Protein AF-A0A356J9L1-F1 (afdb_monomer_lite)

Structure (mmCIF, N/CA/C/O backbone):
data_AF-A0A356J9L1-F1
#
_entry.id   AF-A0A356J9L1-F1
#
loop_
_atom_site.group_PDB
_atom_site.id
_atom_site.type_symbol
_atom_site.label_atom_id
_atom_site.label_alt_id
_atom_site.label_comp_id
_atom_site.label_asym_id
_atom_site.label_entity_id
_atom_site.label_seq_id
_atom_site.pdbx_PDB_ins_code
_atom_site.Cartn_x
_atom_site.Cartn_y
_atom_site.Cartn_z
_atom_site.occupancy
_atom_site.B_iso_or_equiv
_atom_site.auth_seq_id
_atom_site.auth_comp_id
_atom_site.auth_asym_id
_atom_site.auth_atom_id
_atom_site.pdbx_PDB_model_num
ATOM 1 N N . MET A 1 1 ? 26.373 3.812 -47.305 1.00 61.00 1 MET A N 1
ATOM 2 C CA . MET A 1 1 ? 25.514 2.686 -46.866 1.00 61.00 1 MET A CA 1
ATOM 3 C C . MET A 1 1 ? 25.834 2.163 -45.455 1.00 61.00 1 MET A C 1
ATOM 5 O O . MET A 1 1 ? 24.899 1.842 -44.742 1.00 61.00 1 MET A O 1
ATOM 9 N N . LYS A 1 2 ? 27.098 2.136 -44.987 1.00 63.97 2 LYS A N 1
ATOM 10 C CA . LYS A 1 2 ? 27.472 1.578 -43.661 1.00 63.97 2 LYS A CA 1
ATOM 11 C C . LYS A 1 2 ? 26.872 2.293 -42.429 1.00 63.97 2 LYS A C 1
ATOM 13 O O . LYS A 1 2 ? 26.604 1.647 -41.426 1.00 63.97 2 LYS A O 1
ATOM 18 N N . LYS A 1 3 ? 26.633 3.611 -42.501 1.00 71.69 3 LYS A N 1
ATOM 19 C CA . LYS A 1 3 ? 26.107 4.406 -41.371 1.00 71.69 3 LYS A CA 1
ATOM 20 C C . LYS A 1 3 ? 24.646 4.073 -41.028 1.00 71.69 3 LYS A C 1
ATOM 22 O O . LYS A 1 3 ? 24.289 4.077 -39.859 1.00 71.69 3 LYS A O 1
ATOM 27 N N . ASN A 1 4 ? 23.833 3.711 -42.020 1.00 78.69 4 ASN A N 1
ATOM 28 C CA . ASN A 1 4 ? 22.415 3.399 -41.813 1.00 78.69 4 ASN A CA 1
ATOM 29 C C . ASN A 1 4 ? 22.232 2.079 -41.054 1.00 78.69 4 ASN A C 1
ATOM 31 O O . ASN A 1 4 ? 21.350 1.977 -40.211 1.00 78.69 4 ASN A O 1
ATOM 35 N N . ALA A 1 5 ? 23.105 1.098 -41.310 1.00 85.56 5 ALA A N 1
ATOM 36 C CA . ALA A 1 5 ? 23.110 -0.165 -40.578 1.00 85.56 5 ALA A CA 1
ATOM 37 C C . ALA A 1 5 ? 23.497 0.042 -39.106 1.00 85.56 5 ALA A C 1
ATOM 39 O O . ALA A 1 5 ? 22.834 -0.491 -38.229 1.00 85.56 5 ALA A O 1
ATOM 40 N N . LEU A 1 6 ? 24.508 0.876 -38.831 1.00 88.12 6 LEU A N 1
ATOM 41 C CA . LEU A 1 6 ? 24.915 1.204 -37.460 1.00 88.12 6 LEU A CA 1
ATOM 42 C C . LEU A 1 6 ? 23.767 1.846 -36.663 1.00 88.12 6 LEU A C 1
ATOM 44 O O . LEU A 1 6 ? 23.494 1.440 -35.538 1.00 88.12 6 LEU A O 1
ATOM 48 N N . VAL A 1 7 ? 23.081 2.826 -37.258 1.00 91.31 7 VAL A N 1
ATOM 49 C CA . VAL A 1 7 ? 21.952 3.516 -36.614 1.00 91.31 7 VAL A CA 1
ATOM 50 C C . VAL A 1 7 ? 20.807 2.545 -36.336 1.00 91.31 7 VAL A C 1
ATOM 52 O O . VAL A 1 7 ? 20.274 2.539 -35.230 1.00 91.31 7 VAL A O 1
ATOM 55 N N . LEU A 1 8 ? 20.472 1.681 -37.298 1.00 91.12 8 LEU A N 1
ATOM 56 C CA . LEU A 1 8 ? 19.433 0.671 -37.116 1.00 91.12 8 LEU A CA 1
ATOM 57 C C . LEU A 1 8 ? 19.773 -0.288 -35.967 1.00 91.12 8 LEU A C 1
ATOM 59 O O . LEU A 1 8 ? 18.920 -0.558 -35.126 1.00 91.12 8 LEU A O 1
ATOM 63 N N . THR A 1 9 ? 21.024 -0.743 -35.882 1.00 91.69 9 THR A N 1
ATOM 64 C CA . THR A 1 9 ? 21.479 -1.617 -34.794 1.00 91.69 9 THR A CA 1
ATOM 65 C C . THR A 1 9 ? 21.339 -0.945 -33.429 1.00 91.69 9 THR A C 1
ATOM 67 O O . THR A 1 9 ? 20.849 -1.570 -32.492 1.00 91.69 9 THR A O 1
ATOM 70 N N . ILE A 1 10 ? 21.710 0.333 -33.309 1.00 94.12 10 ILE A N 1
ATOM 71 C CA . ILE A 1 10 ? 21.576 1.086 -32.051 1.00 94.12 10 ILE A CA 1
ATOM 72 C C . ILE A 1 10 ? 20.102 1.200 -31.643 1.00 94.12 10 ILE A C 1
ATOM 74 O O . ILE A 1 10 ? 19.767 0.958 -30.486 1.00 94.12 10 ILE A O 1
ATOM 78 N N . VAL A 1 11 ? 19.214 1.511 -32.591 1.00 95.31 11 VAL A N 1
ATOM 79 C CA . VAL A 1 11 ? 17.770 1.612 -32.329 1.00 95.31 11 VAL A CA 1
ATOM 80 C C . VAL A 1 11 ? 17.200 0.276 -31.850 1.00 95.31 11 VAL A C 1
ATOM 82 O O . VAL A 1 11 ? 16.464 0.242 -30.866 1.00 95.31 11 VAL A O 1
ATOM 85 N N . VAL A 1 12 ? 17.578 -0.834 -32.488 1.00 95.56 12 VAL A N 1
ATOM 86 C CA . VAL A 1 12 ? 17.126 -2.176 -32.088 1.00 95.56 12 VAL A CA 1
ATOM 87 C C . VAL A 1 12 ? 17.600 -2.527 -30.676 1.00 95.56 12 VAL A C 1
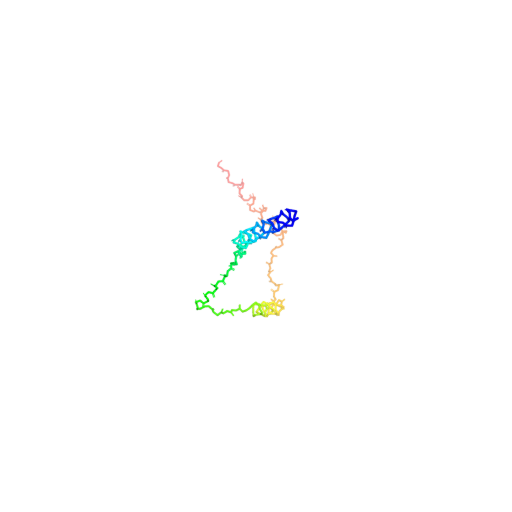ATOM 89 O O . VAL A 1 12 ? 16.818 -3.053 -29.885 1.00 95.56 12 VAL A O 1
ATOM 92 N N . ILE A 1 13 ? 18.847 -2.193 -30.330 1.00 96.06 13 ILE A N 1
ATOM 93 C CA . ILE A 1 13 ? 19.388 -2.425 -28.984 1.00 96.06 13 ILE A CA 1
ATOM 94 C C . ILE A 1 13 ? 18.604 -1.626 -27.938 1.00 96.06 13 ILE A C 1
ATOM 96 O O . ILE A 1 13 ? 18.225 -2.197 -26.920 1.00 96.06 13 ILE A O 1
ATOM 100 N N . LEU A 1 14 ? 18.319 -0.344 -28.192 1.00 95.75 14 LEU A N 1
ATOM 101 C CA . LEU A 1 14 ? 17.565 0.508 -27.262 1.00 95.75 14 LEU A CA 1
ATOM 102 C C . LEU A 1 14 ? 16.131 0.010 -27.035 1.00 95.75 14 LEU A C 1
ATOM 104 O O . LEU A 1 14 ? 15.631 0.059 -25.912 1.00 95.75 14 LEU A O 1
ATOM 108 N N . LEU A 1 15 ? 15.475 -0.495 -28.082 1.00 95.19 15 LEU A 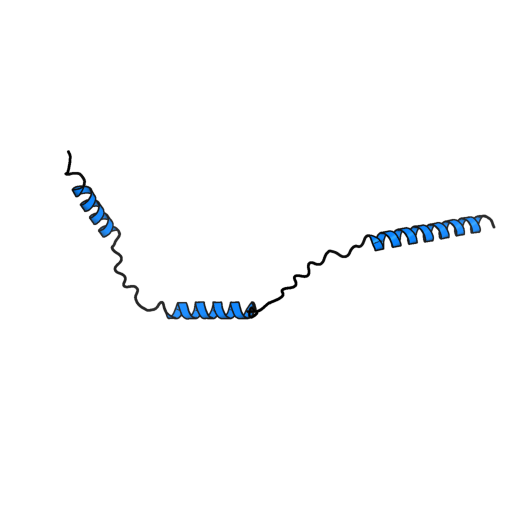N 1
ATOM 109 C CA . LEU A 1 15 ? 14.136 -1.076 -27.962 1.00 95.19 15 LEU A CA 1
ATOM 110 C C . LEU A 1 15 ? 14.152 -2.375 -27.149 1.00 95.19 15 LEU A C 1
ATOM 112 O O . LEU A 1 15 ? 13.289 -2.574 -26.295 1.00 95.19 15 LEU A O 1
ATOM 116 N N . LEU A 1 16 ? 15.142 -3.242 -27.379 1.00 95.56 16 LEU A N 1
ATOM 117 C CA . LEU A 1 16 ? 15.293 -4.491 -26.631 1.00 95.56 16 LEU A CA 1
ATOM 118 C C . LEU A 1 16 ? 15.596 -4.237 -25.153 1.00 95.56 16 LEU A C 1
ATOM 120 O O . LEU A 1 16 ? 14.945 -4.827 -24.291 1.00 95.56 16 LEU A O 1
ATOM 124 N N . THR A 1 17 ? 16.541 -3.347 -24.844 1.00 94.69 17 THR A N 1
ATOM 125 C CA . THR A 1 17 ? 16.870 -3.018 -23.450 1.00 94.69 17 THR A CA 1
ATOM 126 C C . THR A 1 17 ? 15.689 -2.354 -22.753 1.00 94.69 17 THR A C 1
ATOM 128 O O . THR A 1 17 ? 15.319 -2.789 -21.663 1.00 94.69 17 THR A O 1
ATOM 131 N N . GLY A 1 18 ? 15.031 -1.386 -23.399 1.00 93.81 18 GLY A N 1
ATOM 132 C CA . GLY A 1 18 ? 13.829 -0.744 -22.866 1.00 93.81 18 GLY A CA 1
ATOM 133 C C . GLY A 1 18 ? 12.701 -1.738 -22.567 1.00 93.81 18 GLY A C 1
ATOM 134 O O . GLY A 1 18 ? 12.089 -1.671 -21.502 1.00 93.81 18 GLY A O 1
ATOM 135 N N . PHE A 1 19 ? 12.466 -2.708 -23.455 1.00 93.25 19 PHE A N 1
ATOM 136 C CA . PHE A 1 19 ? 11.455 -3.747 -23.247 1.00 93.25 19 PHE A CA 1
ATOM 137 C C . PHE A 1 19 ? 11.784 -4.677 -22.069 1.00 93.25 19 PHE A C 1
ATOM 139 O O . PHE A 1 19 ? 10.897 -5.002 -21.277 1.00 93.25 19 PHE A O 1
ATOM 146 N N . LEU A 1 20 ? 13.049 -5.085 -21.924 1.00 90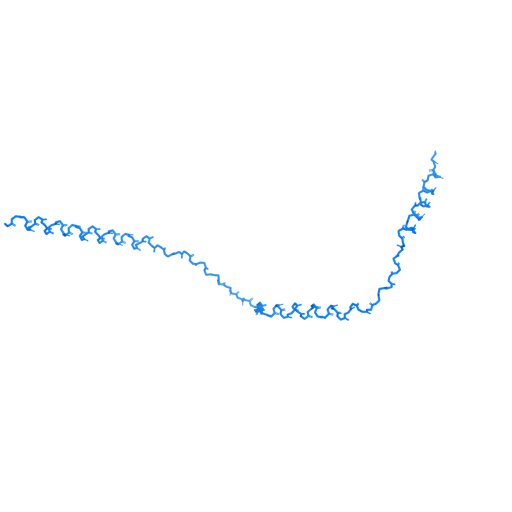.38 20 LEU A N 1
ATOM 147 C CA . LEU A 1 20 ? 13.494 -5.925 -20.806 1.00 90.38 20 LEU A CA 1
ATOM 148 C C . LEU A 1 20 ? 13.358 -5.196 -19.460 1.00 90.38 20 LEU A C 1
ATOM 150 O O . LEU A 1 20 ? 12.830 -5.768 -18.507 1.00 90.38 20 LEU A O 1
ATOM 154 N N . LEU A 1 21 ? 13.756 -3.922 -19.406 1.00 87.56 21 LEU A N 1
ATOM 155 C CA . LEU A 1 21 ? 13.597 -3.057 -18.231 1.00 87.56 21 LEU A CA 1
ATOM 156 C C . LEU A 1 21 ? 12.120 -2.862 -17.860 1.00 87.56 21 LEU A C 1
ATOM 158 O O . LEU A 1 21 ? 11.757 -2.995 -16.694 1.00 87.56 21 LEU A O 1
ATOM 162 N N . TYR A 1 22 ? 11.250 -2.615 -18.844 1.00 86.38 22 TYR A N 1
ATOM 163 C CA . TYR A 1 22 ? 9.806 -2.489 -18.622 1.00 86.38 22 TYR A CA 1
ATOM 164 C C . TYR A 1 22 ? 9.190 -3.773 -18.051 1.00 86.38 22 TYR A C 1
ATOM 166 O O . TYR A 1 22 ? 8.397 -3.720 -17.109 1.00 86.38 22 TYR A O 1
ATOM 174 N N . ARG A 1 23 ? 9.579 -4.940 -18.584 1.00 81.38 23 ARG A N 1
ATOM 175 C CA . ARG A 1 23 ? 9.136 -6.244 -18.068 1.00 81.38 23 ARG A CA 1
ATOM 176 C C . ARG A 1 23 ? 9.580 -6.460 -16.626 1.00 81.38 23 ARG A C 1
ATOM 178 O O . ARG A 1 23 ? 8.765 -6.890 -15.819 1.00 81.38 23 ARG A O 1
ATOM 185 N N . GLN A 1 24 ? 10.830 -6.138 -16.301 1.00 74.81 24 GLN A N 1
ATOM 186 C CA . GLN A 1 24 ? 11.350 -6.266 -14.940 1.00 74.81 24 GLN A CA 1
ATOM 187 C C . GLN A 1 24 ? 10.637 -5.315 -13.965 1.00 74.81 24 GLN A C 1
ATOM 189 O O . GLN A 1 24 ? 10.273 -5.724 -12.868 1.00 74.81 24 GLN A O 1
ATOM 194 N N . PHE A 1 25 ? 10.377 -4.072 -14.378 1.00 76.94 25 PHE A N 1
ATOM 195 C CA . PHE A 1 25 ? 9.651 -3.092 -13.569 1.00 76.94 25 PHE A CA 1
ATOM 196 C C . PHE A 1 25 ? 8.208 -3.530 -13.283 1.00 76.94 25 PHE A C 1
ATOM 198 O O . PHE A 1 25 ? 7.759 -3.450 -12.146 1.00 76.94 25 PHE A O 1
ATOM 205 N N . MET A 1 26 ? 7.500 -4.059 -14.286 1.00 70.44 26 MET A N 1
ATOM 206 C CA . MET A 1 26 ? 6.136 -4.570 -14.106 1.00 70.44 26 MET A CA 1
ATOM 207 C C . MET A 1 26 ? 6.053 -5.764 -13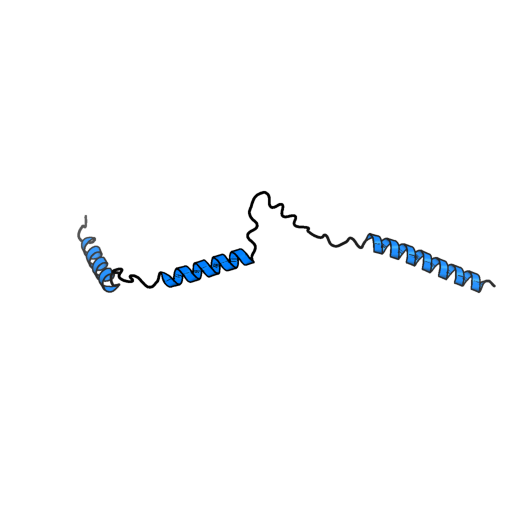.149 1.00 70.44 26 MET A C 1
ATOM 209 O O . MET A 1 26 ? 5.052 -5.902 -12.458 1.00 70.44 26 MET A O 1
ATOM 213 N N . VAL A 1 27 ? 7.088 -6.608 -13.087 1.00 66.06 27 VAL A N 1
ATOM 214 C CA . VAL A 1 27 ? 7.144 -7.743 -12.147 1.00 66.06 27 VAL A CA 1
ATOM 215 C C . VAL A 1 27 ? 7.372 -7.278 -10.705 1.00 66.06 27 VAL A C 1
ATOM 217 O O . VAL A 1 27 ? 6.885 -7.918 -9.783 1.00 66.06 27 VAL A O 1
ATOM 220 N N . ASN A 1 28 ? 8.061 -6.151 -10.510 1.00 63.62 28 ASN A N 1
ATOM 221 C CA . ASN A 1 28 ? 8.386 -5.617 -9.184 1.00 63.62 28 ASN A CA 1
ATOM 222 C C . ASN A 1 28 ? 7.320 -4.668 -8.613 1.00 63.62 28 ASN A C 1
ATOM 224 O O . ASN A 1 28 ? 7.443 -4.240 -7.468 1.00 63.62 28 ASN A O 1
ATOM 228 N N . ASN A 1 29 ? 6.284 -4.333 -9.386 1.00 61.12 29 ASN A N 1
ATOM 229 C CA . ASN A 1 29 ? 5.112 -3.622 -8.880 1.00 61.12 29 ASN A CA 1
ATOM 230 C C . ASN A 1 29 ? 4.159 -4.637 -8.249 1.00 61.12 29 ASN A C 1
ATOM 232 O O . ASN A 1 29 ? 3.082 -4.923 -8.776 1.00 61.12 29 ASN A O 1
ATOM 236 N N . GLU A 1 30 ? 4.597 -5.227 -7.142 1.00 64.56 30 GLU A N 1
ATOM 237 C CA . GLU A 1 30 ? 3.716 -6.008 -6.289 1.00 64.56 30 GLU A CA 1
ATOM 238 C C . GLU A 1 30 ? 2.635 -5.051 -5.759 1.00 64.56 30 GLU A C 1
ATOM 240 O O . GLU A 1 30 ? 2.976 -3.979 -5.246 1.00 64.56 30 GLU A O 1
ATOM 245 N N . PRO A 1 31 ? 1.336 -5.343 -5.958 1.00 66.56 31 PRO A N 1
ATOM 246 C CA . PRO A 1 31 ? 0.289 -4.498 -5.405 1.00 66.56 31 PRO A CA 1
ATOM 247 C C . PRO A 1 31 ? 0.468 -4.441 -3.888 1.00 66.56 31 PRO A C 1
ATOM 249 O O . PRO A 1 31 ? 0.743 -5.468 -3.266 1.00 66.56 31 PRO A O 1
ATOM 252 N N . GLU A 1 32 ? 0.316 -3.249 -3.300 1.00 69.94 32 GLU A N 1
ATOM 253 C CA . GLU A 1 32 ? 0.353 -3.099 -1.844 1.00 69.94 32 GLU A CA 1
ATOM 254 C C . GLU A 1 32 ? -0.541 -4.164 -1.195 1.00 69.94 32 GLU A C 1
ATOM 256 O O . GLU A 1 32 ? -1.670 -4.383 -1.661 1.00 69.94 32 GLU A O 1
ATOM 261 N N . PRO A 1 33 ? -0.058 -4.850 -0.144 1.00 66.44 33 PRO A N 1
ATOM 262 C CA . PRO A 1 33 ? -0.833 -5.885 0.512 1.00 66.44 33 PRO A CA 1
ATOM 263 C C . PRO A 1 33 ? -2.097 -5.260 1.109 1.00 66.44 33 PRO A C 1
ATOM 265 O O . PRO A 1 33 ? -2.060 -4.586 2.137 1.00 66.44 33 PRO A O 1
ATOM 268 N N . GLN A 1 34 ? -3.237 -5.483 0.456 1.00 66.44 34 GLN A N 1
ATOM 269 C CA . GLN A 1 34 ? -4.528 -5.047 0.969 1.00 66.44 34 GLN A CA 1
ATOM 270 C C . GLN A 1 34 ? -4.982 -6.015 2.060 1.00 66.44 34 GLN A C 1
ATOM 272 O O . GLN A 1 34 ? -5.329 -7.168 1.793 1.00 66.44 34 GLN A O 1
ATOM 277 N N . VAL A 1 35 ? -4.994 -5.537 3.303 1.00 73.38 35 VAL A N 1
ATOM 278 C CA . VAL A 1 35 ? -5.552 -6.272 4.441 1.00 73.38 35 VAL A CA 1
ATOM 279 C C . VAL A 1 35 ? -7.077 -6.239 4.328 1.00 73.38 35 VAL A C 1
ATOM 281 O O . VAL A 1 35 ? -7.727 -5.281 4.739 1.00 73.38 35 VAL A O 1
ATOM 284 N N . GLN A 1 36 ? -7.668 -7.282 3.746 1.00 66.81 36 GLN A N 1
ATOM 285 C CA . GLN A 1 36 ? -9.119 -7.472 3.765 1.00 66.81 36 GLN A CA 1
ATOM 286 C C . GLN A 1 36 ? -9.532 -8.056 5.120 1.00 66.81 36 GLN A C 1
ATOM 288 O O . GLN A 1 36 ? -9.360 -9.248 5.375 1.00 66.81 36 GLN A O 1
ATOM 293 N N . ILE A 1 37 ? -10.082 -7.218 6.000 1.00 72.81 37 ILE A N 1
ATOM 294 C CA . ILE A 1 37 ? -10.682 -7.671 7.259 1.00 72.81 37 ILE A CA 1
ATOM 295 C C . ILE A 1 37 ? -12.041 -8.296 6.929 1.00 72.81 37 ILE A C 1
ATOM 297 O O . ILE A 1 37 ? -13.045 -7.605 6.761 1.00 72.81 37 ILE A O 1
ATOM 301 N N . LYS A 1 38 ? -12.072 -9.624 6.803 1.00 67.25 38 LYS A N 1
ATOM 302 C CA . LYS A 1 38 ? -13.314 -10.383 6.648 1.00 67.25 38 LYS A CA 1
ATOM 303 C C . LYS A 1 38 ? -13.933 -10.590 8.032 1.00 67.25 38 LYS A C 1
ATOM 305 O O . LYS A 1 38 ? -13.609 -11.551 8.722 1.00 67.25 38 LYS A O 1
ATOM 310 N N . ASN A 1 39 ? -14.813 -9.680 8.445 1.00 64.25 39 ASN A N 1
ATOM 311 C CA . ASN A 1 39 ? -15.653 -9.901 9.620 1.00 64.25 39 ASN A CA 1
ATOM 312 C C . ASN A 1 39 ? -16.733 -10.927 9.264 1.00 64.25 39 ASN A C 1
ATOM 314 O O . ASN A 1 39 ? -17.791 -10.591 8.735 1.00 64.25 39 ASN A O 1
ATOM 318 N N . GLU A 1 40 ? -16.463 -12.200 9.537 1.00 60.59 40 GLU A N 1
ATOM 319 C CA . GLU A 1 40 ? -17.518 -13.204 9.612 1.00 60.59 40 GLU A CA 1
ATOM 320 C C . GLU A 1 40 ? -18.293 -12.954 10.909 1.00 60.59 40 GLU A C 1
ATOM 322 O O . GLU A 1 40 ? -17.904 -13.404 11.985 1.00 60.59 40 GLU A O 1
ATOM 327 N N . ALA A 1 41 ? -19.379 -12.182 10.815 1.00 60.44 41 ALA A N 1
ATOM 328 C CA . ALA A 1 41 ? -20.345 -12.037 11.896 1.00 60.44 41 ALA A CA 1
ATOM 329 C C . ALA A 1 41 ? -21.091 -13.368 12.068 1.00 60.44 41 ALA A C 1
ATOM 331 O O . ALA A 1 41 ? -22.212 -13.550 11.593 1.00 60.44 41 ALA A O 1
ATOM 332 N N . ASN A 1 42 ? -20.440 -14.332 12.715 1.00 56.94 42 ASN A N 1
ATOM 333 C CA . ASN A 1 42 ? -21.073 -15.575 13.111 1.00 56.94 42 ASN A CA 1
ATOM 334 C C . ASN A 1 42 ? -21.923 -15.291 14.361 1.00 56.94 42 ASN A C 1
ATOM 336 O O . ASN A 1 42 ? -21.442 -15.345 15.488 1.00 56.94 42 ASN A O 1
ATOM 340 N N . GLY A 1 43 ? -23.181 -14.901 14.140 1.00 55.62 43 GLY A N 1
ATOM 341 C CA . GLY A 1 43 ? -24.234 -14.933 15.161 1.00 55.62 43 GLY A CA 1
ATOM 342 C C . GLY A 1 43 ? -24.395 -13.721 16.087 1.00 55.62 43 GLY A C 1
ATOM 343 O O . GLY A 1 43 ? -25.170 -13.813 17.033 1.00 55.62 43 GLY A O 1
ATOM 344 N N . GLY A 1 44 ? -23.735 -12.589 15.842 1.00 52.97 44 GLY A N 1
ATOM 345 C CA . GLY A 1 44 ? -23.966 -11.352 16.601 1.00 52.97 44 GLY A CA 1
ATOM 346 C C . GLY A 1 44 ? -24.682 -10.313 15.749 1.00 52.97 44 GLY A C 1
ATOM 347 O O . GLY A 1 44 ? -24.162 -9.949 14.695 1.00 52.97 44 GLY A O 1
ATOM 348 N N . SER A 1 45 ? -25.858 -9.849 16.187 1.00 58.62 45 SER A N 1
ATOM 349 C CA . SER A 1 45 ? -26.572 -8.727 15.561 1.00 58.62 45 SER A CA 1
ATOM 350 C C . SER A 1 45 ? -25.593 -7.573 15.343 1.00 58.62 45 SER A C 1
ATOM 352 O O . SER A 1 45 ? -24.957 -7.119 16.295 1.00 58.62 45 SER A O 1
ATOM 354 N N . GLN A 1 46 ? -25.421 -7.147 14.091 1.00 57.50 46 GLN A N 1
ATOM 355 C CA . GLN A 1 46 ? -24.556 -6.021 13.752 1.00 57.50 46 GLN A CA 1
ATOM 356 C C . GLN A 1 46 ? -25.247 -4.744 14.225 1.00 57.50 46 GLN A C 1
ATOM 358 O O . GLN A 1 46 ? -26.001 -4.132 13.474 1.00 57.50 46 GLN A O 1
ATOM 363 N N . ILE A 1 47 ? -25.020 -4.369 15.483 1.00 59.44 47 ILE A N 1
ATOM 364 C CA . ILE A 1 47 ? -25.438 -3.063 15.984 1.00 59.44 47 ILE A CA 1
ATOM 365 C C . ILE A 1 47 ? -24.557 -2.043 15.266 1.00 59.44 47 ILE A C 1
ATOM 367 O O . ILE A 1 47 ? -23.336 -2.014 15.441 1.00 59.44 47 ILE A O 1
ATOM 371 N N . THR A 1 48 ? -25.174 -1.272 14.377 1.00 62.81 48 THR A N 1
ATOM 372 C CA . THR A 1 48 ? -24.471 -0.270 13.567 1.00 62.81 48 THR A CA 1
ATOM 373 C C . THR A 1 48 ? -24.074 0.907 14.461 1.00 62.81 48 THR A C 1
ATOM 375 O O . THR A 1 48 ? -24.710 1.154 15.483 1.00 62.81 48 THR A O 1
ATOM 378 N N . VAL A 1 49 ? -23.018 1.646 14.109 1.00 60.12 49 VAL A N 1
ATOM 379 C CA . VAL A 1 49 ? -22.559 2.807 14.897 1.00 60.12 49 VAL A CA 1
ATOM 380 C C . VAL A 1 49 ? -23.691 3.824 15.116 1.00 60.12 49 VAL A C 1
ATOM 382 O O . VAL A 1 49 ? -23.813 4.348 16.222 1.00 60.12 49 VAL A O 1
ATOM 385 N N . GLU A 1 50 ? -24.573 4.029 14.129 1.00 62.16 50 GLU A N 1
ATOM 386 C CA . GLU A 1 50 ? -25.816 4.800 14.291 1.00 62.16 50 GLU A CA 1
ATOM 387 C C . GLU A 1 50 ? -26.695 4.314 15.456 1.00 62.16 50 GLU A C 1
ATOM 389 O O . GLU A 1 50 ? -27.174 5.119 16.251 1.00 62.16 50 GLU A O 1
ATOM 394 N N . GLU A 1 51 ? -26.878 3.002 15.593 1.00 62.69 51 GLU A N 1
ATOM 395 C CA . GLU A 1 51 ? -27.752 2.406 16.607 1.00 62.69 51 GLU A CA 1
ATOM 396 C C . GLU A 1 51 ? -27.141 2.542 18.014 1.00 62.69 51 GLU A C 1
ATOM 398 O O . GLU A 1 51 ? -27.845 2.818 18.986 1.00 62.69 51 GLU A O 1
ATOM 403 N N . ILE A 1 52 ? -25.808 2.470 18.131 1.00 70.88 52 ILE A N 1
ATOM 404 C CA . ILE A 1 52 ? -25.094 2.748 19.391 1.00 70.88 52 ILE A CA 1
ATOM 405 C C . ILE A 1 52 ? -25.260 4.216 19.808 1.00 70.88 52 ILE A C 1
ATOM 407 O O . ILE A 1 52 ? -25.458 4.503 20.993 1.00 70.88 52 ILE A O 1
ATOM 411 N N . LEU A 1 53 ? -25.181 5.150 18.857 1.00 71.38 53 LEU A N 1
ATOM 412 C CA . LEU A 1 53 ? -25.333 6.581 19.134 1.00 71.38 53 LEU A CA 1
ATOM 413 C C . LEU A 1 53 ? -26.753 6.922 19.611 1.00 71.38 53 LEU A C 1
ATOM 415 O O . LEU A 1 53 ? -26.908 7.716 20.542 1.00 71.38 53 LEU A O 1
ATOM 419 N N . GLU A 1 54 ? -27.782 6.293 19.038 1.00 74.31 54 GLU A N 1
ATOM 420 C CA . GLU A 1 54 ? -29.168 6.467 19.490 1.00 74.31 54 GLU A CA 1
ATOM 421 C C . GLU A 1 54 ? -29.407 5.905 20.897 1.00 74.31 54 GLU A C 1
ATOM 423 O O . GLU A 1 54 ? -30.050 6.565 21.719 1.00 74.31 54 GLU A O 1
ATOM 428 N N . ILE A 1 55 ? -28.840 4.737 21.217 1.00 75.06 55 ILE A N 1
ATOM 429 C CA . ILE A 1 55 ? -28.944 4.145 22.560 1.00 75.06 55 ILE A CA 1
ATOM 430 C C . ILE A 1 55 ? -28.282 5.050 23.609 1.00 75.06 55 ILE A C 1
ATOM 432 O O . ILE A 1 55 ? -28.872 5.293 24.664 1.00 75.06 55 ILE A O 1
ATOM 436 N N . GLN A 1 56 ? -27.092 5.595 23.325 1.00 63.59 56 GLN A N 1
ATOM 437 C CA . GLN A 1 56 ? -26.415 6.509 24.255 1.00 63.59 56 GLN A CA 1
ATOM 438 C C . GLN A 1 56 ? -27.207 7.798 24.469 1.00 63.59 56 GLN A C 1
ATOM 440 O O . GLN A 1 56 ? -27.335 8.256 25.604 1.00 63.59 56 GLN A O 1
ATOM 445 N N . LYS A 1 57 ? -27.780 8.363 23.402 1.00 74.81 57 LYS A N 1
ATOM 446 C CA . LYS A 1 57 ? -28.611 9.563 23.509 1.00 74.81 57 LYS A CA 1
ATOM 447 C C . LYS A 1 57 ? -29.822 9.324 24.414 1.00 74.81 57 LYS A C 1
ATOM 449 O O . LYS A 1 57 ? -30.091 10.140 25.292 1.00 74.81 57 LYS A O 1
ATOM 454 N N . LYS A 1 58 ? -30.501 8.187 24.244 1.00 74.94 58 LYS A N 1
ATOM 455 C CA . LYS A 1 58 ? -31.667 7.820 25.053 1.00 74.94 58 LYS A CA 1
ATOM 456 C C . LYS A 1 58 ? -31.308 7.599 26.527 1.00 74.94 58 LYS A C 1
ATOM 458 O O . LYS A 1 58 ? -32.014 8.086 27.401 1.00 74.94 58 LYS A O 1
ATOM 463 N N . ALA A 1 59 ? -30.186 6.934 26.805 1.00 67.19 59 ALA A N 1
ATOM 464 C CA . ALA A 1 59 ? -29.727 6.706 28.175 1.00 67.19 59 ALA A CA 1
ATOM 465 C C . ALA A 1 59 ? -29.406 8.019 28.917 1.00 67.19 59 ALA A C 1
ATOM 467 O O . ALA A 1 59 ? -29.737 8.161 30.091 1.00 67.19 59 ALA A O 1
ATOM 468 N N . VAL A 1 60 ? -28.811 9.003 28.232 1.00 70.69 60 VAL A N 1
ATOM 469 C CA . VAL A 1 60 ? -28.520 10.324 28.820 1.00 70.69 60 VAL A CA 1
ATOM 470 C C . VAL A 1 60 ? -29.806 11.107 29.104 1.00 70.69 60 VAL A C 1
ATOM 472 O O . VAL A 1 60 ? -29.932 11.733 30.158 1.00 70.69 60 VAL A O 1
ATOM 475 N N . GLU A 1 61 ? -30.782 11.043 28.203 1.00 65.69 61 GLU A N 1
ATOM 476 C CA . GLU A 1 61 ? -32.078 11.710 28.364 1.00 65.69 61 GLU A CA 1
ATOM 477 C C . GLU A 1 61 ? -32.891 11.125 29.537 1.00 65.69 61 GLU A C 1
ATOM 479 O O . GLU A 1 61 ? -33.502 11.872 30.303 1.00 65.69 61 GLU A O 1
ATOM 484 N N . GLU A 1 62 ? -32.814 9.808 29.759 1.00 59.34 62 GLU A N 1
ATOM 485 C CA . GLU A 1 62 ? -33.454 9.129 30.895 1.00 59.34 62 GLU A CA 1
ATOM 486 C C . GLU A 1 62 ? -32.776 9.450 32.242 1.00 59.34 62 GLU A C 1
ATOM 488 O O . GLU A 1 62 ? -33.461 9.583 33.259 1.00 59.34 62 GLU A O 1
ATOM 493 N N . THR A 1 63 ? -31.452 9.658 32.273 1.00 58.38 63 THR A N 1
ATOM 494 C CA . THR A 1 63 ? -30.753 10.045 33.516 1.00 58.38 63 THR A CA 1
ATOM 495 C C . THR A 1 63 ? -31.101 11.452 34.004 1.00 58.38 63 THR A C 1
ATOM 497 O O . THR A 1 63 ? -31.171 11.670 35.211 1.00 58.38 63 THR A O 1
ATOM 500 N N . GLN A 1 64 ? -31.400 12.395 33.105 1.00 55.66 64 GLN A N 1
ATOM 501 C CA . GLN A 1 64 ? -31.736 13.772 33.493 1.00 55.66 64 GLN A CA 1
ATOM 502 C C . GLN A 1 64 ? -33.159 13.922 34.052 1.00 55.66 64 GLN A C 1
ATOM 504 O O . GLN A 1 64 ? -33.437 14.876 34.775 1.00 55.66 64 GLN A O 1
ATOM 509 N N . GLN A 1 65 ? -34.068 12.984 33.767 1.00 53.28 65 GLN A N 1
ATOM 510 C CA . GLN A 1 65 ? -35.418 13.007 34.343 1.00 53.28 65 GLN A CA 1
ATOM 511 C C . GLN A 1 65 ? -35.482 12.449 35.772 1.00 53.28 65 GLN A C 1
ATOM 513 O O . GLN A 1 65 ? -36.444 12.735 36.485 1.00 53.28 65 GLN A O 1
ATOM 518 N N . ASN A 1 66 ? -34.466 11.702 36.216 1.00 50.44 66 ASN A N 1
ATOM 519 C CA . ASN A 1 66 ? -34.473 11.030 37.519 1.00 50.44 66 ASN A CA 1
ATOM 520 C C . ASN A 1 66 ? -33.700 11.782 38.624 1.00 50.44 66 ASN A C 1
ATOM 522 O O . ASN A 1 66 ? -33.683 11.337 39.766 1.00 50.44 66 ASN A O 1
ATOM 526 N N . GLU A 1 67 ? -33.102 12.939 38.319 1.00 48.66 67 GLU A N 1
ATOM 527 C CA . GLU A 1 67 ? -32.324 13.767 39.264 1.00 48.66 67 GLU A CA 1
ATOM 528 C C . GLU A 1 67 ? -33.176 14.832 39.994 1.00 48.66 67 GLU A C 1
ATOM 530 O O . GLU A 1 67 ? -32.663 15.827 40.497 1.00 48.66 67 GLU A O 1
ATOM 535 N N . SER A 1 68 ? -34.504 14.667 40.049 1.00 52.97 68 SER A N 1
ATOM 536 C CA . SER A 1 68 ? -35.398 15.615 40.744 1.00 52.97 68 SER A CA 1
ATOM 537 C C . SER A 1 68 ? -35.969 15.105 42.070 1.00 52.97 68 SER A C 1
ATOM 539 O O . SER A 1 68 ? -36.795 15.789 42.675 1.00 52.97 68 SER A O 1
ATOM 541 N N . VAL A 1 69 ? -35.528 13.943 42.566 1.00 56.75 69 VAL A N 1
ATOM 542 C CA . VAL A 1 69 ? -36.040 13.376 43.821 1.00 56.75 69 VAL A CA 1
ATOM 543 C C . VAL A 1 69 ? -34.897 12.966 44.756 1.00 56.75 69 VAL A C 1
ATOM 545 O O . VAL A 1 69 ? -34.210 11.979 44.529 1.00 56.75 69 VAL A O 1
ATOM 548 N N . ASP A 1 70 ? -34.800 13.737 45.843 1.00 59.72 70 ASP A N 1
ATOM 549 C CA . ASP A 1 70 ? -34.305 13.360 47.175 1.00 59.72 70 ASP A CA 1
ATOM 550 C C . ASP A 1 70 ? -32.797 13.460 47.483 1.00 59.72 70 ASP A C 1
ATOM 552 O O . ASP A 1 70 ? -32.152 12.515 47.926 1.00 59.72 70 ASP A O 1
ATOM 556 N N . SER A 1 71 ? -32.245 14.674 47.382 1.00 55.19 71 SER A N 1
ATOM 557 C CA . SER A 1 71 ? -31.018 15.054 48.104 1.00 55.19 71 SER A CA 1
ATOM 558 C C . SER A 1 71 ? -31.323 15.375 49.576 1.00 55.19 71 SER A C 1
ATOM 560 O O . SER A 1 71 ? -31.190 16.519 50.013 1.00 55.19 71 SER A O 1
ATOM 562 N N . SER A 1 72 ? -31.751 14.369 50.341 1.00 59.72 72 SER A N 1
ATOM 563 C CA . SER A 1 72 ? -31.878 14.432 51.806 1.00 59.72 72 SER A CA 1
ATOM 564 C C . SER A 1 72 ? -31.140 13.269 52.486 1.00 59.72 72 SER A C 1
ATOM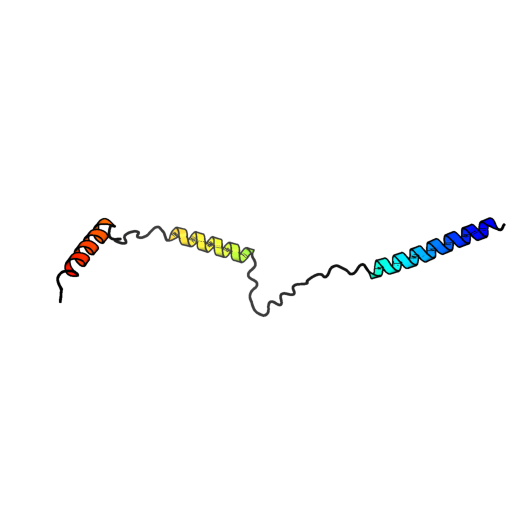 566 O O . SER A 1 72 ? -31.613 12.697 53.470 1.00 59.72 72 SER A O 1
ATOM 568 N N . GLU A 1 73 ? -29.950 12.911 52.003 1.00 62.03 73 GLU A N 1
ATOM 569 C CA . GLU A 1 73 ? -29.037 12.108 52.816 1.00 62.03 73 GLU A CA 1
ATOM 570 C C . GLU A 1 73 ? -28.385 13.007 53.872 1.00 62.03 73 GLU A C 1
ATOM 572 O O . GLU A 1 73 ? -27.661 13.953 53.564 1.00 62.03 73 GLU A O 1
ATOM 577 N N . ASN A 1 74 ? -28.689 12.719 55.140 1.00 66.19 74 ASN A N 1
ATOM 578 C CA . ASN A 1 74 ? -28.080 13.333 56.316 1.00 66.19 74 ASN A CA 1
ATOM 579 C C . ASN A 1 74 ? -26.592 12.949 56.388 1.00 66.19 74 ASN A C 1
ATOM 581 O O . ASN A 1 74 ? -26.210 12.022 57.103 1.00 66.19 74 ASN A O 1
ATOM 585 N N . VAL A 1 75 ? -25.765 13.634 55.599 1.00 68.81 75 VAL A N 1
ATOM 586 C CA . VAL A 1 75 ? -24.307 13.537 55.652 1.00 68.81 75 VAL A CA 1
ATOM 587 C C . VAL A 1 75 ? -23.838 14.313 56.888 1.00 68.81 75 VAL A C 1
ATOM 589 O O . VAL A 1 75 ? -24.066 15.524 56.947 1.00 68.81 75 VAL A O 1
ATOM 592 N N . PRO A 1 76 ? -23.197 13.659 57.877 1.00 66.88 76 PRO A N 1
ATOM 593 C CA . PRO A 1 76 ? -22.695 14.345 59.061 1.00 66.88 76 PRO A CA 1
ATOM 594 C C . PRO A 1 76 ? -21.697 15.429 58.666 1.00 66.88 76 PRO A C 1
ATOM 596 O O . PRO A 1 76 ? -20.853 15.222 57.787 1.00 66.88 76 PRO A O 1
ATOM 599 N N . SER A 1 77 ? -21.777 16.582 59.328 1.00 78.31 77 SER A N 1
ATOM 600 C CA . SER A 1 77 ? -20.832 17.668 59.075 1.00 78.31 77 SER A CA 1
ATOM 601 C C . SER A 1 77 ? -19.413 17.238 59.454 1.00 78.31 77 SER A C 1
ATOM 603 O O . SER A 1 77 ? -19.205 16.466 60.393 1.00 78.31 77 SER A O 1
ATOM 605 N N . ILE A 1 78 ? -18.416 17.792 58.766 1.00 79.69 78 ILE A N 1
ATOM 606 C CA . ILE A 1 78 ? -17.000 17.607 59.109 1.00 79.69 78 ILE A CA 1
ATOM 607 C C . ILE A 1 78 ? -16.743 17.958 60.585 1.00 79.69 78 ILE A C 1
ATOM 609 O O . ILE A 1 78 ? -15.969 17.268 61.247 1.00 79.69 78 ILE A O 1
ATOM 613 N N . GLU A 1 79 ? -17.448 18.957 61.126 1.00 78.94 79 GLU A N 1
ATOM 614 C CA . GLU A 1 79 ? -17.398 19.324 62.547 1.00 78.94 79 GLU A CA 1
ATOM 615 C C . GLU A 1 79 ? -17.821 18.170 63.476 1.00 78.94 79 GLU A C 1
ATOM 617 O O . GLU A 1 79 ? -17.138 17.886 64.461 1.00 78.94 79 GLU A O 1
ATOM 6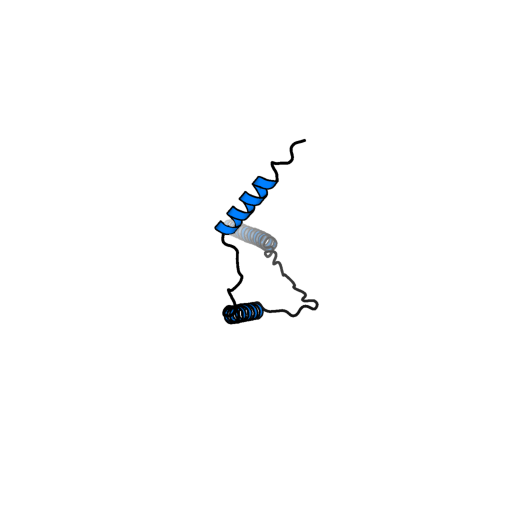22 N N . GLU A 1 80 ? -18.911 17.464 63.149 1.00 77.69 80 GLU A N 1
ATOM 623 C CA . GLU A 1 80 ? -19.402 16.324 63.939 1.00 77.69 80 GLU A CA 1
ATOM 624 C C . GLU A 1 80 ? -18.425 15.148 63.890 1.00 77.69 80 GLU A C 1
ATOM 626 O O . GLU A 1 80 ? -18.169 14.503 64.911 1.00 77.69 80 GLU A O 1
ATOM 631 N N . ILE A 1 81 ? -17.830 14.895 62.721 1.00 83.38 81 ILE A N 1
ATOM 632 C CA . ILE A 1 81 ? -16.822 13.842 62.541 1.00 83.38 81 ILE A CA 1
ATOM 633 C C . ILE A 1 81 ? -15.586 14.138 63.406 1.00 83.38 81 ILE A C 1
ATOM 635 O O . ILE A 1 81 ? -15.050 13.243 64.068 1.00 83.38 81 ILE A O 1
ATOM 639 N N . MET A 1 82 ? -15.156 15.402 63.455 1.00 81.75 82 MET A N 1
ATOM 640 C CA . MET A 1 82 ? -14.008 15.839 64.254 1.00 81.75 82 MET A CA 1
ATOM 641 C C . MET A 1 82 ? -14.238 15.658 65.761 1.00 81.75 82 MET A C 1
ATOM 643 O O . MET A 1 82 ? -13.346 15.187 66.476 1.00 81.75 82 MET A O 1
ATOM 647 N N . GLU A 1 83 ? -15.429 15.995 66.264 1.00 78.06 83 GLU A N 1
ATOM 648 C CA . GLU A 1 83 ? -15.757 15.804 67.682 1.00 78.06 83 GLU A CA 1
ATOM 649 C C . GLU A 1 83 ? -15.787 14.325 68.086 1.00 78.06 83 GLU A C 1
ATOM 651 O O . GLU A 1 83 ? -15.306 13.971 69.170 1.00 78.06 83 GLU A O 1
ATOM 656 N N . GLN A 1 84 ? -16.308 13.448 67.224 1.00 78.38 84 GLN A N 1
ATOM 657 C CA . GLN A 1 84 ? -16.356 12.008 67.491 1.00 78.38 84 GLN A CA 1
ATOM 658 C C . GLN A 1 84 ? -14.954 11.394 67.588 1.00 78.38 84 GLN A C 1
ATOM 660 O O . GLN A 1 84 ? -14.680 10.632 68.520 1.00 78.38 84 GLN A O 1
ATOM 665 N N . GLN A 1 85 ? -14.033 11.775 66.697 1.00 73.19 85 GLN A N 1
ATOM 666 C CA . GLN A 1 85 ? -12.643 11.308 66.758 1.00 73.19 85 GLN A CA 1
ATOM 667 C C . GLN A 1 85 ? -11.924 11.782 68.023 1.00 73.19 85 GLN A C 1
ATOM 669 O O . GLN A 1 85 ? -11.170 11.022 68.634 1.00 73.19 85 GLN A O 1
ATOM 674 N N . LYS A 1 86 ? -12.190 13.016 68.466 1.00 74.94 86 LYS A N 1
ATOM 675 C CA . LYS A 1 86 ? -11.602 13.547 69.700 1.00 74.94 86 LYS A CA 1
ATOM 676 C C . LYS A 1 86 ? -12.074 12.777 70.936 1.00 74.94 86 LYS A C 1
ATOM 678 O O . LYS A 1 86 ? -11.264 12.506 71.821 1.00 74.94 86 LYS A O 1
ATOM 683 N N . LYS A 1 87 ? -13.353 12.383 70.980 1.00 73.06 87 LYS A N 1
ATOM 684 C CA . LYS A 1 87 ? -13.894 11.538 72.058 1.00 73.06 87 LYS A CA 1
ATOM 685 C C . LYS A 1 87 ? -13.250 10.148 72.055 1.00 73.06 87 LYS A C 1
ATOM 687 O O . LYS A 1 87 ? -12.711 9.744 73.084 1.00 73.06 87 LYS A O 1
ATOM 692 N N . ALA A 1 88 ? -13.186 9.486 70.899 1.00 65.12 88 ALA A N 1
ATOM 693 C CA . ALA A 1 88 ? -12.575 8.158 70.765 1.00 65.12 88 ALA A CA 1
ATOM 694 C C . ALA A 1 88 ? -11.070 8.146 71.103 1.00 65.12 88 ALA A C 1
ATOM 696 O O . ALA A 1 88 ? -10.570 7.202 71.712 1.00 65.12 88 ALA A O 1
ATOM 697 N N . SER A 1 89 ? -10.343 9.221 70.776 1.00 60.53 89 SER A N 1
ATOM 698 C CA . SER A 1 89 ? -8.921 9.355 71.114 1.00 60.53 89 SER A CA 1
ATOM 699 C C . SER A 1 89 ? -8.666 9.547 72.614 1.00 60.53 89 SER A C 1
ATOM 701 O O . SER A 1 89 ? -7.557 9.272 73.067 1.00 60.53 89 SER A O 1
ATOM 703 N N . SER A 1 90 ? -9.649 10.031 73.380 1.00 59.69 90 SER A N 1
ATOM 704 C CA . SER A 1 90 ? -9.506 10.252 74.826 1.00 59.69 90 SER A CA 1
ATOM 705 C C . SER A 1 90 ? -9.792 9.006 75.671 1.00 59.69 90 SER A C 1
ATOM 707 O O . SER A 1 90 ? -9.239 8.877 76.760 1.00 59.69 90 SER A O 1
ATOM 709 N N . GLU A 1 91 ? -10.575 8.052 75.157 1.00 56.22 91 GLU A N 1
ATOM 710 C CA . GLU A 1 91 ? -10.827 6.765 75.827 1.00 56.22 91 GLU A CA 1
ATOM 711 C C . GLU A 1 91 ? -9.672 5.763 75.656 1.00 56.22 91 GLU A C 1
ATOM 713 O O . GLU A 1 91 ? -9.447 4.929 76.530 1.00 56.22 91 GLU A O 1
ATOM 718 N N . ALA A 1 92 ? -8.882 5.871 74.582 1.00 55.81 92 ALA A N 1
ATOM 719 C CA . ALA A 1 92 ? -7.819 4.912 74.261 1.00 55.81 92 ALA A CA 1
ATOM 720 C C . ALA A 1 92 ? -6.494 5.100 75.038 1.00 55.81 92 ALA A C 1
ATOM 722 O O . ALA A 1 92 ? -5.587 4.286 74.885 1.00 55.81 92 ALA A O 1
ATOM 723 N N . VAL A 1 93 ? -6.355 6.148 75.864 1.00 54.91 93 VAL A N 1
ATOM 724 C CA . VAL A 1 93 ? -5.100 6.472 76.589 1.00 54.91 93 VAL A CA 1
ATOM 725 C C . VAL A 1 93 ? -5.224 6.273 78.114 1.00 54.91 93 VAL A C 1
ATOM 727 O O . VAL A 1 93 ? -4.252 6.424 78.841 1.00 54.91 93 VAL A O 1
ATOM 730 N N . SER A 1 94 ? -6.395 5.861 78.618 1.00 51.16 94 SER A N 1
ATOM 731 C CA . SER A 1 94 ? -6.632 5.572 80.048 1.00 51.16 94 SER A CA 1
ATOM 732 C C . SER A 1 94 ? -6.717 4.068 80.364 1.00 51.16 94 SER A C 1
ATOM 734 O O . SER A 1 94 ? -7.495 3.638 81.216 1.00 51.16 94 SER A O 1
ATOM 736 N N . SER A 1 95 ? -5.943 3.240 79.668 1.00 53.88 95 SER A N 1
ATOM 737 C CA . SER A 1 95 ? -5.639 1.868 80.103 1.00 53.88 95 SER A CA 1
ATOM 738 C C . SER A 1 95 ? -4.161 1.578 79.843 1.00 53.88 95 SER A C 1
ATOM 740 O O . SER A 1 95 ? -3.778 0.950 78.861 1.00 53.88 95 SER A O 1
ATOM 742 N N . GLU A 1 96 ? -3.328 2.124 80.728 1.00 48.47 96 GLU A N 1
ATOM 743 C CA . GLU A 1 96 ? -1.924 1.745 80.899 1.00 48.47 96 GLU A CA 1
ATOM 744 C C . GLU A 1 96 ? -1.865 0.336 81.531 1.00 48.47 96 GLU A C 1
ATOM 746 O O . GLU A 1 96 ? -2.720 0.028 82.371 1.00 48.47 96 GLU A O 1
ATOM 751 N N . PRO A 1 97 ? -0.927 -0.545 81.145 1.00 54.28 97 PRO A N 1
ATOM 752 C CA . PRO A 1 97 ? -0.496 -1.633 82.018 1.00 54.28 97 PRO A CA 1
ATOM 753 C C . PRO A 1 97 ? 0.336 -1.118 83.201 1.00 54.28 97 PRO A C 1
ATOM 755 O O . PRO A 1 97 ? 1.124 -0.166 83.008 1.00 54.28 97 PRO A O 1
#

Secondary structure (DSSP, 8-state):
-HHHHHHHHHHHHHHHHHHHHHHHHHHH-PPP----------S-----HHHHHHHHHHHHHHHHHSTTS-----PPPHHHHHHHHHHHHHHTTS---

Sequence (97 aa):
MKKNALVLTIVVILLLTGFLLYRQFMVNNEPEPQVQIKNEANGGSQITVEEILEIQKKAVEETQQNESVDSSENVPSIEEIMEQQKKASSEAVSSEP

pLDDT: mean 70.3, std 13.24, range [48.47, 96.06]

Radius of gyration: 42.95 Å; chains: 1; bounding box: 64×35×129 Å

Foldseek 3Di:
DVVVVVVVVVVVVVVVVVVVVVVVVVVPPDPDPDPDPPPPPPDDDPCDPVNVVVVVVVVVVVVVVPPPDDPPDPDDDPVVVVVVVVVVVVVVPPDDD